Protein AF-A0A939D5D0-F1 (afdb_monomer)

Mean predicted aligned error: 2.58 Å

Structure (mmCIF, N/CA/C/O backbone):
data_AF-A0A939D5D0-F1
#
_entry.id   AF-A0A939D5D0-F1
#
loop_
_atom_site.group_PDB
_atom_site.id
_atom_site.type_symbol
_atom_site.label_atom_id
_atom_site.label_alt_id
_atom_site.label_comp_id
_atom_site.label_asym_id
_atom_site.label_entity_id
_atom_site.label_seq_id
_atom_site.pdbx_PDB_ins_code
_atom_site.Cartn_x
_atom_site.Cartn_y
_atom_site.Cartn_z
_atom_site.occupancy
_atom_site.B_iso_or_equiv
_atom_site.auth_seq_id
_atom_site.auth_comp_id
_atom_site.auth_asym_id
_atom_site.auth_atom_id
_atom_site.pdbx_PDB_model_num
ATOM 1 N N . MET A 1 1 ? 9.581 -8.811 -4.923 1.00 77.44 1 MET A N 1
ATOM 2 C CA . MET A 1 1 ? 8.214 -8.882 -5.481 1.00 77.44 1 MET A CA 1
ATOM 3 C C . MET A 1 1 ? 8.238 -9.315 -6.955 1.00 77.44 1 MET A C 1
ATOM 5 O O . MET A 1 1 ? 7.560 -8.706 -7.760 1.00 77.44 1 MET A O 1
ATOM 9 N N . ASN A 1 2 ? 9.013 -10.345 -7.337 1.00 89.62 2 ASN A N 1
ATOM 10 C CA . ASN A 1 2 ? 9.091 -10.891 -8.713 1.00 89.62 2 ASN A CA 1
ATOM 11 C C . ASN A 1 2 ? 9.151 -9.839 -9.848 1.00 89.62 2 ASN A C 1
ATOM 13 O O . ASN A 1 2 ? 8.452 -9.971 -10.846 1.00 89.62 2 ASN A O 1
ATOM 17 N N . GLY A 1 3 ? 9.924 -8.761 -9.667 1.00 91.25 3 GLY A N 1
ATOM 18 C CA . GLY A 1 3 ? 10.033 -7.659 -10.638 1.00 91.25 3 GLY A CA 1
ATOM 19 C C . GLY A 1 3 ? 8.837 -6.697 -10.697 1.00 91.25 3 GLY A C 1
ATOM 20 O O . GLY A 1 3 ? 8.870 -5.734 -11.456 1.00 91.25 3 GLY A O 1
ATOM 21 N N . GLN A 1 4 ? 7.790 -6.917 -9.899 1.00 94.38 4 GLN A N 1
ATOM 22 C CA . GLN A 1 4 ? 6.6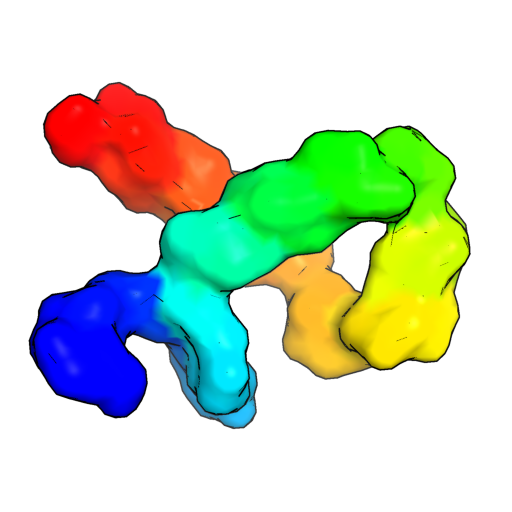45 -6.014 -9.825 1.00 94.38 4 GLN A CA 1
ATOM 23 C C . GLN A 1 4 ? 7.017 -4.708 -9.107 1.00 94.38 4 GLN A C 1
ATOM 25 O O . GLN A 1 4 ? 7.725 -4.757 -8.093 1.00 94.38 4 GLN A O 1
ATOM 30 N N . PRO A 1 5 ? 6.501 -3.560 -9.584 1.00 95.62 5 PRO A N 1
ATOM 31 C CA . PRO A 1 5 ? 6.679 -2.274 -8.924 1.00 95.62 5 PRO A CA 1
ATOM 32 C C . PRO A 1 5 ? 6.062 -2.313 -7.524 1.00 95.62 5 PRO A C 1
ATOM 34 O O . PRO A 1 5 ? 4.960 -2.837 -7.319 1.00 95.62 5 PRO A O 1
ATOM 37 N N . SER A 1 6 ? 6.792 -1.766 -6.558 1.00 96.19 6 SER A N 1
ATOM 38 C CA . SER A 1 6 ? 6.474 -1.861 -5.137 1.00 96.19 6 SER A CA 1
ATOM 39 C C . SER A 1 6 ? 6.651 -0.537 -4.424 1.00 96.19 6 SER A C 1
ATOM 41 O O . SER A 1 6 ? 7.551 0.231 -4.762 1.00 96.19 6 SER A O 1
ATOM 43 N N . ILE A 1 7 ? 5.825 -0.315 -3.407 1.00 96.31 7 ILE A N 1
ATOM 44 C CA . ILE A 1 7 ? 5.920 0.853 -2.538 1.00 96.31 7 ILE A CA 1
ATOM 45 C C . ILE A 1 7 ? 7.233 0.798 -1.755 1.00 96.31 7 ILE A C 1
ATOM 47 O O . ILE A 1 7 ? 7.673 -0.271 -1.319 1.00 96.31 7 ILE A O 1
ATOM 51 N N . ARG A 1 8 ? 7.906 1.943 -1.624 1.00 91.81 8 ARG A N 1
ATOM 52 C CA . ARG A 1 8 ? 9.224 2.022 -0.988 1.00 91.81 8 ARG A CA 1
ATOM 53 C C . ARG A 1 8 ? 9.121 1.578 0.468 1.00 91.81 8 ARG A C 1
ATOM 55 O O . ARG A 1 8 ? 8.192 1.954 1.162 1.00 91.81 8 ARG A O 1
ATOM 62 N N . ASN A 1 9 ? 10.084 0.784 0.934 1.00 92.06 9 ASN A N 1
ATOM 63 C CA . ASN A 1 9 ? 10.147 0.268 2.311 1.00 92.06 9 ASN A CA 1
ATOM 64 C C . ASN A 1 9 ? 8.956 -0.612 2.749 1.00 92.06 9 ASN A C 1
ATOM 66 O O . ASN A 1 9 ? 8.985 -1.150 3.853 1.00 92.06 9 ASN A O 1
ATOM 70 N N . LEU A 1 10 ? 7.970 -0.854 1.879 1.00 93.69 10 LEU A N 1
ATOM 71 C CA . LEU A 1 10 ? 6.850 -1.753 2.131 1.00 93.69 10 LEU A CA 1
ATOM 72 C C . LEU A 1 10 ? 6.966 -3.003 1.256 1.00 93.69 10 LEU A C 1
ATOM 74 O O . LEU A 1 10 ? 7.344 -2.959 0.087 1.00 93.69 10 LEU A O 1
ATOM 78 N N . ARG A 1 11 ? 6.564 -4.158 1.792 1.00 93.31 11 ARG A N 1
ATOM 79 C CA . ARG A 1 11 ? 6.395 -5.387 0.993 1.00 93.31 11 ARG A CA 1
ATOM 80 C C . ARG A 1 11 ? 5.033 -5.401 0.288 1.00 93.31 11 ARG A C 1
ATO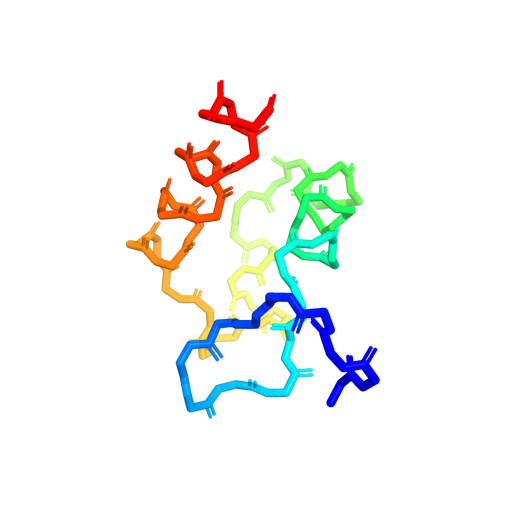M 82 O O . ARG A 1 11 ? 4.303 -6.386 0.368 1.00 93.31 11 ARG A O 1
ATOM 89 N N . LEU A 1 12 ? 4.692 -4.305 -0.388 1.00 95.69 12 LEU A N 1
ATOM 90 C CA . LEU A 1 12 ? 3.391 -4.075 -1.015 1.00 95.69 12 LEU A CA 1
ATOM 91 C C . LEU A 1 12 ? 3.582 -3.644 -2.478 1.00 95.69 12 LEU A C 1
ATOM 93 O O . LEU A 1 12 ? 4.313 -2.694 -2.752 1.00 95.69 12 LEU A O 1
ATOM 97 N N . THR A 1 13 ? 2.960 -4.344 -3.433 1.00 97.62 13 THR A N 1
ATOM 98 C CA . THR A 1 13 ? 3.044 -3.963 -4.853 1.00 97.62 13 THR A CA 1
ATOM 99 C C . THR A 1 13 ? 2.076 -2.838 -5.171 1.00 97.62 13 THR A C 1
ATOM 101 O O . THR A 1 13 ? 1.036 -2.718 -4.527 1.00 97.62 13 THR A O 1
ATOM 104 N N . VAL A 1 14 ? 2.355 -2.081 -6.235 1.00 97.06 14 VAL A N 1
ATOM 105 C CA . VAL A 1 14 ? 1.401 -1.104 -6.786 1.00 97.06 14 VAL A CA 1
ATOM 106 C C . VAL A 1 14 ? 0.061 -1.776 -7.089 1.00 97.06 14 VAL A C 1
ATOM 108 O O . VAL A 1 14 ? -0.979 -1.299 -6.650 1.00 97.06 14 VAL A O 1
ATOM 111 N N . ARG A 1 15 ? 0.078 -2.947 -7.746 1.00 96.69 15 ARG A N 1
ATOM 112 C CA . ARG A 1 15 ? -1.137 -3.739 -7.992 1.00 96.69 15 ARG A CA 1
ATOM 113 C C . ARG A 1 15 ? -1.902 -4.021 -6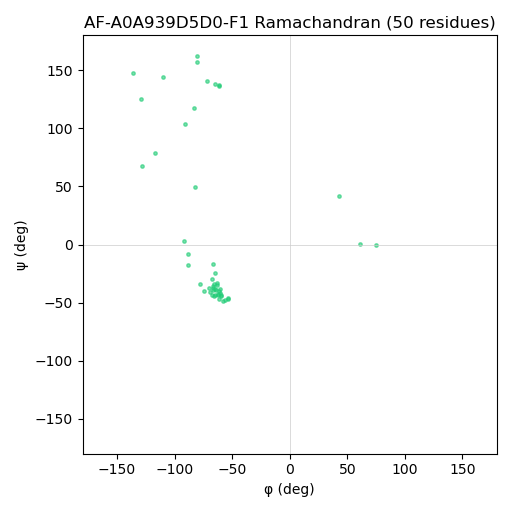.699 1.00 96.69 15 ARG A C 1
ATOM 115 O O . ARG A 1 15 ? -3.116 -3.849 -6.663 1.00 96.69 15 ARG A O 1
ATOM 122 N N . ARG A 1 16 ? -1.199 -4.434 -5.640 1.00 97.12 16 ARG A N 1
ATOM 123 C CA . ARG A 1 16 ? -1.833 -4.728 -4.357 1.00 97.12 16 ARG A CA 1
ATOM 124 C C . ARG A 1 16 ? -2.451 -3.480 -3.733 1.00 97.12 16 ARG A C 1
ATOM 126 O O . ARG A 1 16 ? -3.535 -3.590 -3.180 1.00 97.12 16 ARG A O 1
ATOM 133 N N . VAL A 1 17 ? -1.817 -2.312 -3.848 1.00 97.19 17 VAL A N 1
ATOM 134 C CA . VAL A 1 17 ? -2.414 -1.038 -3.408 1.00 97.19 17 VAL A CA 1
ATOM 135 C C . VAL A 1 17 ? -3.741 -0.793 -4.120 1.00 97.19 17 VAL A C 1
ATOM 137 O O . VAL A 1 17 ? -4.735 -0.544 -3.450 1.00 97.19 17 VAL A O 1
ATOM 140 N N . ILE A 1 18 ? -3.797 -0.945 -5.445 1.00 96.69 18 ILE A N 1
ATOM 141 C CA . ILE A 1 18 ? -5.047 -0.760 -6.202 1.00 96.69 18 ILE A CA 1
ATOM 142 C C . ILE A 1 18 ? -6.137 -1.738 -5.737 1.00 96.69 18 ILE A C 1
ATOM 144 O O . ILE A 1 18 ? -7.271 -1.332 -5.501 1.00 96.69 18 ILE A O 1
ATOM 148 N N . GLU A 1 19 ? -5.794 -3.011 -5.529 1.00 97.69 19 GLU A N 1
ATOM 149 C CA . GLU A 1 19 ? -6.728 -4.006 -4.983 1.00 97.69 19 GLU A CA 1
ATOM 150 C C . GLU A 1 19 ? -7.234 -3.623 -3.581 1.00 97.69 19 GLU A C 1
ATOM 152 O O . GLU A 1 19 ? -8.412 -3.814 -3.272 1.00 97.69 19 GLU A O 1
ATOM 157 N N . LEU A 1 20 ? -6.368 -3.059 -2.731 1.00 97.44 20 LEU A N 1
ATOM 158 C CA . LEU A 1 20 ? -6.747 -2.583 -1.402 1.00 97.44 20 LEU A CA 1
ATOM 159 C C . LEU A 1 20 ? -7.706 -1.392 -1.471 1.00 97.44 20 LEU A C 1
ATOM 161 O O . LEU A 1 20 ? -8.640 -1.353 -0.679 1.00 97.44 20 LEU A O 1
ATOM 165 N N . LEU A 1 21 ? -7.534 -0.469 -2.422 1.00 96.44 21 LEU A N 1
ATOM 166 C CA . LEU A 1 21 ? -8.459 0.659 -2.609 1.00 96.44 21 LEU A CA 1
ATOM 167 C C . LEU A 1 21 ? -9.872 0.199 -2.986 1.00 96.44 21 LEU A C 1
ATOM 169 O O . LEU A 1 21 ? -10.846 0.813 -2.564 1.00 96.44 21 LEU A O 1
ATOM 173 N N . VAL A 1 22 ? -9.985 -0.888 -3.752 1.00 96.81 22 VAL A N 1
ATOM 174 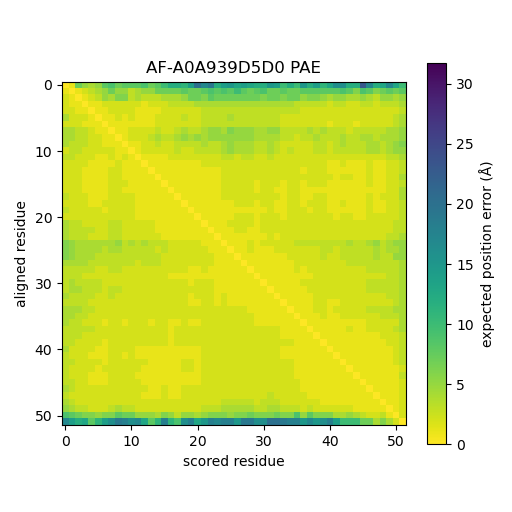C CA . VAL A 1 22 ? -11.281 -1.499 -4.089 1.00 96.81 22 VAL A CA 1
ATOM 175 C C . VAL A 1 22 ? -11.859 -2.264 -2.896 1.00 96.81 22 VAL A C 1
ATOM 177 O O . VAL A 1 22 ? -13.059 -2.213 -2.650 1.00 96.81 22 VAL A O 1
ATOM 180 N N . THR A 1 23 ? -11.006 -2.968 -2.147 1.00 97.75 23 THR A N 1
ATOM 181 C CA . THR A 1 23 ? -11.411 -3.779 -0.985 1.00 97.75 23 THR A CA 1
ATOM 182 C C . THR A 1 23 ? -11.865 -2.912 0.193 1.00 97.75 23 THR A C 1
ATOM 184 O O . THR A 1 23 ? -12.805 -3.277 0.893 1.00 97.75 23 THR A O 1
ATOM 187 N N . TYR A 1 24 ? -11.210 -1.769 0.406 1.00 97.25 24 TYR A N 1
ATOM 188 C CA . TYR A 1 24 ? -11.454 -0.844 1.511 1.00 97.25 24 TYR A CA 1
ATOM 189 C C . TYR A 1 24 ? -11.921 0.516 0.971 1.00 97.25 24 TYR A C 1
ATOM 191 O O . TYR A 1 24 ? -11.128 1.461 0.910 1.00 97.25 24 TYR A O 1
ATOM 199 N N . PRO A 1 25 ? -13.207 0.653 0.590 1.00 92.62 25 PRO A N 1
ATOM 200 C CA . PRO A 1 25 ? -13.748 1.932 0.134 1.00 92.62 25 PRO A CA 1
ATOM 201 C C . PRO A 1 25 ? -13.743 2.989 1.249 1.00 92.62 25 PRO A C 1
ATOM 203 O O . PRO A 1 25 ? -13.683 4.186 0.969 1.00 92.62 25 PRO A O 1
ATOM 206 N N . ASN A 1 26 ? -13.761 2.564 2.519 1.00 95.50 26 ASN A N 1
ATOM 207 C CA . ASN A 1 26 ? -13.533 3.450 3.652 1.00 95.50 26 ASN A CA 1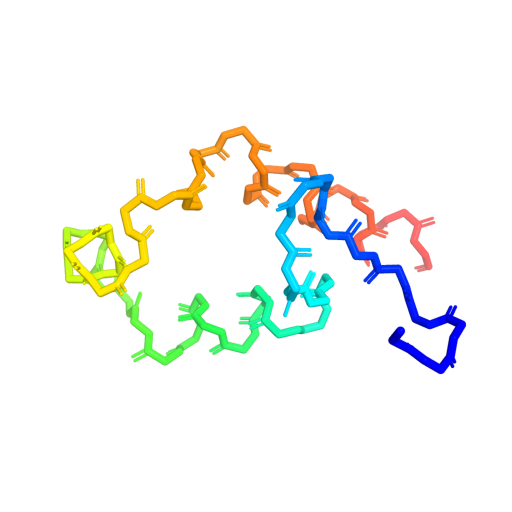
ATOM 208 C C . ASN A 1 26 ? -12.026 3.640 3.904 1.00 95.50 26 ASN A C 1
ATOM 210 O O . ASN A 1 26 ? -11.301 2.710 4.268 1.00 95.50 26 ASN A O 1
ATOM 214 N N . ARG A 1 27 ? -11.572 4.889 3.771 1.00 92.88 27 ARG A N 1
ATOM 215 C CA . ARG A 1 27 ? -10.177 5.301 3.977 1.00 92.88 27 ARG A CA 1
ATOM 216 C C . ARG A 1 27 ? -9.680 5.090 5.405 1.00 92.88 27 ARG A C 1
ATOM 218 O O . ARG A 1 27 ? -8.501 4.806 5.599 1.00 92.88 27 ARG A O 1
ATOM 225 N N . GLU A 1 28 ? -10.545 5.233 6.405 1.00 95.69 28 GLU A N 1
ATOM 226 C CA . GLU A 1 28 ? -10.156 5.037 7.804 1.00 95.69 28 GLU A CA 1
ATOM 227 C C . GLU A 1 28 ? -9.864 3.567 8.101 1.00 95.69 28 GLU A C 1
ATOM 229 O O . GLU A 1 28 ? -8.869 3.259 8.754 1.00 95.69 28 GLU A O 1
ATOM 234 N N . GLU A 1 29 ? -10.673 2.657 7.557 1.00 97.19 29 GLU A N 1
ATOM 235 C CA . GLU A 1 29 ? -10.464 1.217 7.710 1.00 97.19 29 GLU A CA 1
ATOM 236 C C . GLU A 1 29 ? -9.163 0.771 7.033 1.00 97.19 29 GLU A C 1
ATOM 238 O O . GLU A 1 29 ? -8.370 0.038 7.631 1.00 97.19 29 GLU A O 1
ATOM 243 N N . LEU A 1 30 ? -8.894 1.273 5.820 1.00 96.94 30 LEU A N 1
ATOM 244 C CA . LEU A 1 30 ? -7.633 1.012 5.127 1.00 96.94 30 LEU A CA 1
ATOM 245 C C . LEU A 1 30 ? -6.434 1.437 5.983 1.00 96.94 30 LEU A C 1
ATOM 247 O O . LEU A 1 30 ? -5.502 0.656 6.162 1.00 96.94 30 LEU A O 1
ATOM 251 N N . ARG A 1 31 ? -6.479 2.647 6.549 1.00 95.88 31 ARG A N 1
ATOM 252 C CA . ARG A 1 31 ? -5.408 3.208 7.383 1.00 95.88 31 ARG A CA 1
ATOM 253 C C . ARG A 1 31 ? -5.228 2.448 8.696 1.00 95.88 31 ARG A C 1
ATOM 255 O O . ARG A 1 31 ? -4.101 2.256 9.136 1.00 95.88 31 ARG A O 1
ATOM 262 N N . GLN A 1 32 ? -6.304 1.950 9.302 1.00 96.88 32 GLN A N 1
ATOM 263 C CA . GLN A 1 32 ? -6.208 1.091 10.488 1.00 96.88 32 GLN A CA 1
ATOM 264 C C . GLN A 1 32 ? -5.553 -0.262 10.175 1.00 96.88 32 GLN A C 1
ATOM 266 O O . GLN A 1 32 ? -4.770 -0.770 10.977 1.00 96.88 32 GLN A O 1
ATOM 271 N N . LYS A 1 33 ? -5.862 -0.859 9.017 1.00 96.75 33 LYS A N 1
ATOM 272 C CA . LYS A 1 33 ? -5.305 -2.156 8.593 1.00 96.75 33 LYS A CA 1
ATOM 273 C C . LYS A 1 33 ? -3.876 -2.045 8.059 1.00 96.75 33 LYS A C 1
ATOM 275 O O . LYS A 1 33 ? -3.082 -2.963 8.253 1.00 96.75 33 LYS A O 1
ATOM 280 N N . PHE A 1 34 ? -3.554 -0.934 7.403 1.00 96.31 34 PHE A N 1
ATOM 281 C CA . PHE A 1 34 ? -2.265 -0.663 6.772 1.00 96.31 34 PHE A CA 1
ATOM 282 C C . PHE A 1 34 ? -1.723 0.699 7.230 1.00 96.31 34 PHE A C 1
ATOM 284 O O . PHE A 1 34 ? -1.596 1.609 6.418 1.00 96.31 34 PHE A O 1
ATOM 291 N N . PRO A 1 35 ? -1.356 0.855 8.516 1.00 96.12 35 PRO A N 1
ATOM 292 C CA . PRO A 1 35 ? -0.939 2.148 9.069 1.00 96.12 35 PRO A CA 1
ATOM 293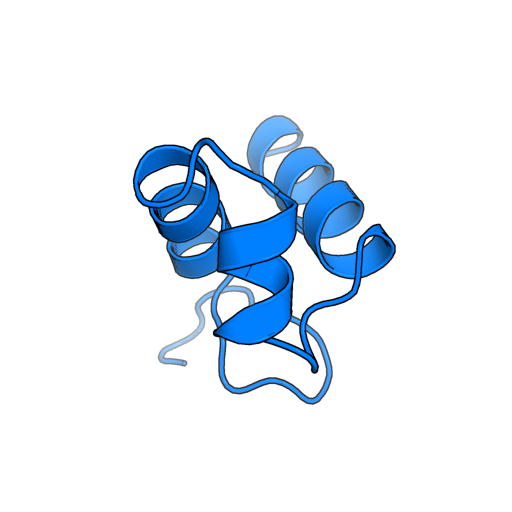 C C . PRO A 1 35 ? 0.383 2.672 8.497 1.00 96.12 35 PRO A C 1
ATOM 295 O O . PRO A 1 35 ? 0.688 3.845 8.646 1.00 96.12 35 PRO A O 1
ATOM 298 N N . GLN A 1 36 ? 1.170 1.800 7.862 1.00 96.12 36 GLN A N 1
ATOM 299 C CA . GLN A 1 36 ? 2.427 2.156 7.199 1.00 96.12 36 GLN A CA 1
ATOM 300 C C . GLN A 1 36 ? 2.233 2.583 5.738 1.00 96.12 36 GLN A C 1
ATOM 302 O O . GLN A 1 36 ? 3.207 2.957 5.100 1.00 96.12 36 GLN A O 1
ATOM 307 N N . LEU A 1 37 ? 1.024 2.429 5.184 1.00 96.56 37 LEU A N 1
ATOM 308 C CA . LEU A 1 37 ? 0.709 2.846 3.823 1.00 96.56 37 LEU A CA 1
ATOM 309 C C . LEU A 1 37 ? 0.194 4.283 3.876 1.00 96.56 37 LEU A C 1
ATOM 311 O O . LEU A 1 37 ? -0.947 4.514 4.284 1.00 96.56 37 LEU A O 1
ATOM 315 N N . GLU A 1 38 ? 1.044 5.226 3.490 1.00 96.19 38 GLU A N 1
ATOM 316 C CA . GLU A 1 38 ? 0.731 6.652 3.553 1.00 96.19 38 GLU A CA 1
ATOM 317 C C . GLU A 1 38 ? -0.136 7.088 2.360 1.00 96.19 38 GLU A C 1
ATOM 319 O O . GLU A 1 38 ? -0.252 6.393 1.342 1.00 96.19 38 GLU A O 1
ATOM 324 N N . ASP A 1 39 ? -0.787 8.247 2.474 1.00 95.44 39 AS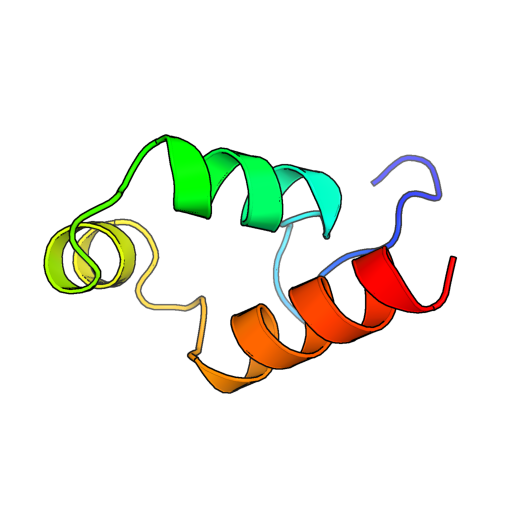P A N 1
ATOM 325 C CA . ASP A 1 39 ? -1.624 8.766 1.389 1.00 95.44 39 ASP A CA 1
ATOM 326 C C . ASP A 1 39 ? -0.774 9.113 0.151 1.00 95.44 39 ASP A C 1
ATOM 328 O O . ASP A 1 39 ? -1.205 8.872 -0.982 1.00 95.44 39 ASP A O 1
ATOM 332 N N . GLU A 1 40 ? 0.464 9.575 0.347 1.00 96.81 40 GLU A N 1
ATOM 333 C CA . GLU A 1 40 ? 1.442 9.811 -0.716 1.00 96.81 40 GLU A CA 1
ATOM 334 C C . GLU A 1 40 ? 1.770 8.526 -1.487 1.00 96.81 40 GLU A C 1
ATOM 336 O O . GLU A 1 40 ? 1.816 8.545 -2.719 1.00 96.81 40 GLU A O 1
ATOM 341 N N . ASP A 1 41 ? 1.939 7.391 -0.800 1.00 97.00 41 ASP A N 1
ATOM 342 C CA . ASP A 1 41 ? 2.194 6.097 -1.446 1.00 97.00 41 ASP A CA 1
ATOM 343 C C . ASP A 1 41 ? 1.033 5.692 -2.355 1.00 97.00 41 ASP A C 1
ATOM 345 O O . ASP A 1 41 ? 1.227 5.172 -3.458 1.00 97.00 41 ASP A O 1
ATOM 349 N N . ILE A 1 42 ? -0.191 5.952 -1.901 1.00 96.38 42 ILE A N 1
ATOM 350 C CA . ILE A 1 42 ? -1.417 5.663 -2.641 1.00 96.38 42 ILE A CA 1
ATOM 351 C C . ILE A 1 42 ? -1.517 6.561 -3.872 1.00 96.38 42 ILE A C 1
ATOM 353 O O . ILE A 1 42 ? -1.816 6.073 -4.966 1.00 96.38 42 ILE A O 1
ATOM 357 N N . GLN A 1 43 ? -1.211 7.849 -3.729 1.00 97.06 43 GLN A N 1
ATOM 358 C CA . GLN A 1 43 ? -1.175 8.779 -4.852 1.00 97.06 43 GLN A CA 1
ATOM 359 C C . GLN A 1 43 ? -0.126 8.360 -5.892 1.00 97.06 43 GLN A C 1
ATOM 361 O O . GLN A 1 43 ? -0.430 8.299 -7.084 1.00 97.06 43 GLN A O 1
ATOM 366 N N . GLN A 1 44 ? 1.090 8.018 -5.460 1.00 96.75 44 GLN A N 1
ATOM 367 C CA . GLN A 1 44 ? 2.154 7.564 -6.358 1.00 96.75 44 GLN A CA 1
ATOM 368 C C . GLN A 1 44 ? 1.798 6.242 -7.047 1.00 96.75 44 GLN A C 1
ATOM 370 O O . GLN A 1 44 ? 2.050 6.086 -8.242 1.00 96.75 44 GLN A O 1
ATOM 375 N N . ALA A 1 45 ? 1.156 5.307 -6.339 1.00 96.62 45 ALA A N 1
ATOM 376 C CA . ALA A 1 45 ? 0.663 4.062 -6.922 1.00 96.62 45 ALA A CA 1
ATOM 377 C C . ALA A 1 45 ? -0.359 4.314 -8.042 1.00 96.62 45 ALA A C 1
ATOM 379 O O . ALA A 1 45 ? -0.276 3.687 -9.100 1.00 96.62 45 ALA A O 1
ATOM 380 N N . LEU A 1 46 ? -1.292 5.250 -7.833 1.00 96.69 46 LEU A N 1
ATOM 381 C CA . LEU A 1 46 ? -2.289 5.642 -8.833 1.00 96.69 46 LEU A CA 1
ATOM 382 C C . LEU A 1 46 ? -1.647 6.318 -10.051 1.00 96.69 46 LEU A C 1
ATOM 384 O O . LEU A 1 46 ? -1.983 5.964 -11.178 1.00 96.69 46 LEU A O 1
ATOM 388 N N . ILE A 1 47 ? -0.695 7.233 -9.841 1.00 97.56 47 ILE A N 1
ATOM 389 C CA . ILE A 1 47 ? 0.056 7.892 -10.925 1.00 97.56 47 ILE A CA 1
ATOM 390 C C . ILE A 1 47 ? 0.861 6.868 -11.734 1.00 97.56 47 ILE A C 1
ATOM 392 O O . ILE A 1 47 ? 0.883 6.903 -12.964 1.00 97.56 47 ILE A O 1
ATOM 396 N N . PHE A 1 48 ? 1.519 5.925 -11.061 1.00 95.81 48 PHE A N 1
ATOM 397 C CA . PHE A 1 48 ? 2.243 4.857 -11.742 1.00 95.81 48 PHE A CA 1
ATOM 398 C C . PHE A 1 48 ? 1.295 3.988 -12.578 1.00 95.81 48 PHE A C 1
ATOM 400 O O . PHE A 1 48 ? 1.616 3.637 -13.710 1.00 95.81 48 PHE A O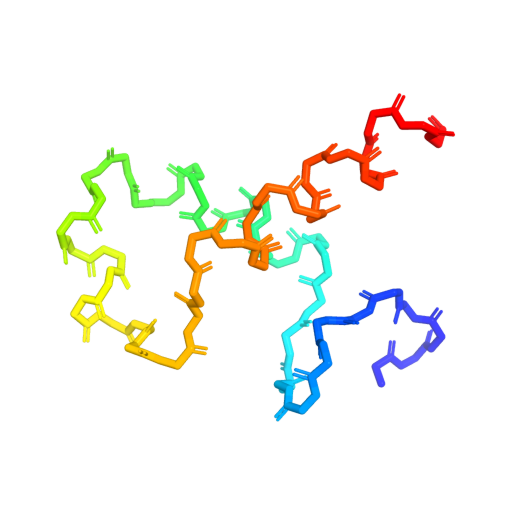 1
ATOM 407 N N . ALA A 1 49 ? 0.126 3.642 -12.033 1.00 94.81 49 ALA A N 1
ATOM 408 C 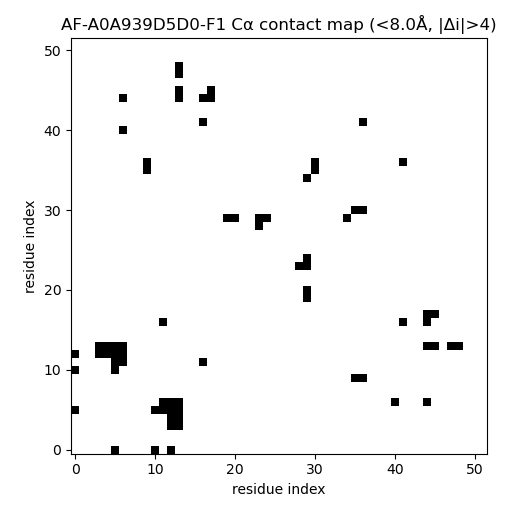CA . ALA A 1 49 ? -0.858 2.819 -12.726 1.00 94.81 49 ALA A CA 1
ATOM 409 C C . ALA A 1 49 ? -1.492 3.532 -13.934 1.00 94.81 49 ALA A C 1
ATOM 411 O O . ALA A 1 49 ? -1.862 2.857 -14.888 1.00 94.81 49 ALA A O 1
ATOM 412 N N . SER A 1 50 ? -1.608 4.865 -13.909 1.00 95.81 50 SER A N 1
ATOM 413 C CA . SER A 1 50 ? -2.184 5.660 -15.005 1.00 95.81 50 SER A CA 1
ATOM 414 C C . SER A 1 50 ? -1.180 6.104 -16.075 1.00 95.81 50 SER A C 1
ATOM 416 O O . SER A 1 50 ? -1.590 6.479 -17.169 1.00 95.81 50 SER A O 1
ATOM 418 N N . SER A 1 51 ? 0.121 6.071 -15.777 1.00 91.12 51 SER A N 1
ATOM 419 C CA . SER A 1 51 ? 1.208 6.404 -16.718 1.00 91.12 51 SER A CA 1
ATOM 420 C C . SER A 1 51 ? 1.754 5.194 -17.487 1.00 91.12 51 SER A C 1
ATOM 422 O O . SER A 1 51 ? 2.722 5.326 -18.240 1.00 91.12 51 SER A O 1
ATOM 424 N N . LYS A 1 52 ? 1.155 4.020 -17.277 1.00 61.34 52 LYS A N 1
ATOM 425 C CA . LYS A 1 52 ? 1.556 2.735 -17.850 1.00 61.34 52 LYS A CA 1
ATOM 426 C C . LYS A 1 52 ? 0.677 2.298 -19.009 1.00 61.34 52 LYS A C 1
ATOM 428 O O . LYS A 1 52 ? -0.542 2.556 -18.962 1.00 61.34 52 LYS A O 1
#

pLDDT: mean 94.69, std 5.62, range [61.34, 97.75]

Foldseek 3Di:
DVPADAQPPDPAGLVNLVVLCVVCVPPVVSCVVCVVCDPVSSVVSVVVVVVD

Solvent-accessible surface area (backbone atoms only — not comparable to full-atom values): 3231 Å² total; per-residue (Å²): 110,94,88,54,64,55,46,84,102,45,102,43,38,38,68,54,50,56,53,46,52,68,73,33,77,50,65,67,60,41,38,72,78,36,72,86,63,50,72,67,58,53,52,51,35,50,52,56,63,70,77,104

Sequence (52 aa):
MNGQPSIRNLRLTVRRVIELLVTYPNREELRQKFPQLEDEDIQQALIFASSK

Radius of gyration: 10.53 Å; Cα contacts (8 Å, |Δi|>4): 36; chains: 1; bounding box: 24×21×28 Å

Secondary structure (DSSP, 8-state):
-TT--B-TTSS-BHHHHHHHHHH--SHHHHHHH-TT--HHHHHHHHHHHH--